Protein AF-A0A6N2BBG2-F1 (afdb_monomer_lite)

Radius of gyration: 15.81 Å; 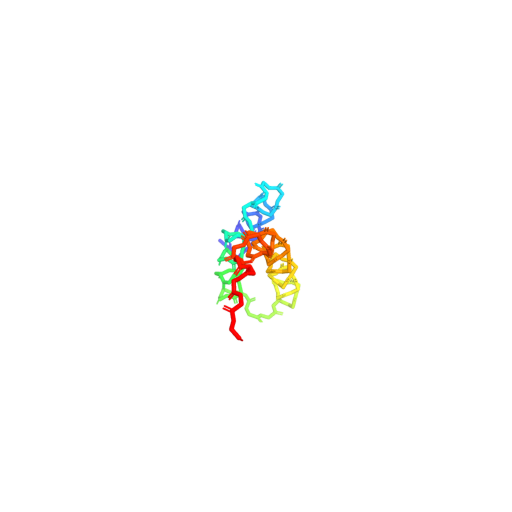chains: 1; bounding box: 30×22×54 Å

Secondary structure (DSSP, 8-state):
-HHHHHHHHHHHHHTT-HHHHHHHHHHHHHH-TT-HHHHHHHHHHHHHHHHHHHHHHTT-------

InterPro domains:
  IPR011990 Tetratricopeptide-like helical domain superfamily [G3DSA:1.25.40.10] (1-56)
  IPR011990 Tetratricopeptide-like helical domain superfamily [SSF48452] (5-53)
  IPR044563 Protein Sgt1-like [PTHR45862] (1-53)

Foldseek 3Di:
DLVVLQVVLVVCVVVLVLVSSLVSLVVSCVVVVPDPVSVVSNVVSVVSVCVVVVVVPVPPDPPDDD

Sequence (66 aa):
MASDLVTKANEAFIDDHFELAVDLYSQAIAITPNNADLFADRAQANIKLRNFTGNLFVNMIPLHSW

Organism: Solanum chilense (NCBI:txid4083)

pLDDT: mean 82.03, std 13.81, range [49.84, 94.38]

Structure (mmCIF, N/CA/C/O backbone):
data_AF-A0A6N2BBG2-F1
#
_entry.id   AF-A0A6N2BBG2-F1
#
loop_
_atom_site.group_PDB
_atom_site.id
_atom_site.type_symbol
_atom_site.label_atom_id
_atom_site.label_alt_id
_atom_site.label_comp_id
_atom_site.label_asym_id
_atom_site.label_entity_id
_atom_site.label_seq_id
_atom_site.pdbx_PDB_ins_code
_atom_site.Cartn_x
_atom_site.Cartn_y
_atom_site.Cartn_z
_atom_site.occupancy
_atom_site.B_iso_or_equiv
_atom_site.auth_seq_id
_atom_site.auth_comp_id
_atom_site.auth_asym_id
_atom_site.auth_atom_id
_atom_site.pdbx_PDB_model_num
ATOM 1 N N . MET A 1 1 ? 0.526 -3.192 -17.200 1.00 69.56 1 MET A N 1
ATOM 2 C CA . MET A 1 1 ? 1.918 -2.832 -16.820 1.00 69.56 1 MET A CA 1
ATOM 3 C C . MET A 1 1 ? 1.956 -2.639 -15.312 1.00 69.56 1 MET A C 1
ATOM 5 O O . MET A 1 1 ? 0.927 -2.248 -14.781 1.00 69.56 1 MET A O 1
ATOM 9 N N . ALA A 1 2 ? 3.084 -2.870 -14.626 1.00 80.00 2 ALA A N 1
ATOM 10 C CA . ALA A 1 2 ? 3.165 -2.647 -13.173 1.00 80.00 2 ALA A CA 1
ATOM 11 C C . ALA A 1 2 ? 2.710 -1.230 -12.783 1.00 80.00 2 ALA A C 1
ATOM 13 O O . ALA A 1 2 ? 1.960 -1.071 -11.833 1.00 80.00 2 ALA A O 1
ATOM 14 N N . SER A 1 3 ? 3.040 -0.230 -13.607 1.00 84.31 3 SER A N 1
ATOM 15 C CA . SER A 1 3 ? 2.604 1.156 -13.410 1.00 84.31 3 SER A CA 1
ATOM 16 C C . SER A 1 3 ? 1.079 1.347 -13.335 1.00 84.31 3 SER A C 1
ATOM 18 O O . SER A 1 3 ? 0.640 2.204 -12.586 1.00 84.31 3 SER A O 1
ATOM 20 N N . ASP A 1 4 ? 0.273 0.560 -14.060 1.00 91.12 4 ASP A N 1
ATOM 21 C CA . ASP A 1 4 ? -1.203 0.648 -14.011 1.00 91.12 4 ASP A CA 1
ATOM 22 C C . ASP A 1 4 ? -1.754 0.130 -12.674 1.00 91.12 4 ASP A C 1
ATOM 24 O O . ASP A 1 4 ? -2.647 0.735 -12.086 1.00 91.12 4 ASP A O 1
ATOM 28 N N . LEU A 1 5 ? -1.170 -0.955 -12.154 1.00 91.12 5 LEU A N 1
ATOM 29 C CA . LEU A 1 5 ? -1.521 -1.486 -10.835 1.00 91.12 5 LEU A CA 1
ATOM 30 C C . LEU A 1 5 ? -1.149 -0.505 -9.725 1.00 91.12 5 LEU A C 1
ATOM 32 O O . LEU A 1 5 ? -1.917 -0.342 -8.787 1.00 91.12 5 LEU A O 1
ATOM 36 N N . VAL A 1 6 ? -0.005 0.174 -9.850 1.00 89.75 6 VAL A N 1
ATOM 37 C CA . VAL A 1 6 ? 0.431 1.201 -8.891 1.00 89.75 6 VAL A CA 1
ATOM 38 C C . VAL A 1 6 ? -0.528 2.385 -8.877 1.00 89.75 6 VAL A C 1
ATOM 40 O O . VAL A 1 6 ? -0.897 2.846 -7.801 1.00 89.75 6 VAL A O 1
ATOM 43 N N . THR A 1 7 ? -0.970 2.861 -10.044 1.00 92.88 7 THR A N 1
ATOM 44 C CA . THR A 1 7 ? -1.970 3.936 -10.123 1.00 92.88 7 THR A CA 1
ATOM 45 C C . THR A 1 7 ? -3.270 3.522 -9.438 1.00 92.88 7 THR A C 1
ATOM 47 O O . THR A 1 7 ? -3.723 4.228 -8.542 1.00 92.88 7 THR A O 1
ATOM 50 N N . LYS A 1 8 ? -3.793 2.330 -9.748 1.00 92.75 8 LYS A N 1
ATOM 51 C CA . LYS A 1 8 ? -5.007 1.801 -9.107 1.00 92.75 8 LYS A CA 1
ATOM 52 C C . LYS A 1 8 ? -4.842 1.596 -7.603 1.00 92.75 8 LYS A C 1
ATOM 54 O O . LYS A 1 8 ? -5.779 1.826 -6.847 1.00 92.75 8 LYS A O 1
ATOM 59 N N . ALA A 1 9 ? -3.661 1.165 -7.155 1.00 92.50 9 ALA A N 1
ATOM 60 C CA . ALA A 1 9 ? -3.363 0.995 -5.737 1.00 92.50 9 ALA A CA 1
ATOM 61 C C . ALA A 1 9 ? -3.379 2.340 -5.001 1.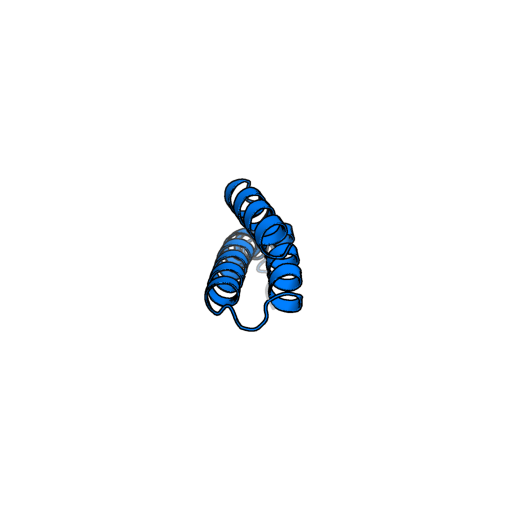00 92.50 9 ALA A C 1
ATOM 63 O O . ALA A 1 9 ? -3.912 2.425 -3.898 1.00 92.50 9 ALA A O 1
ATOM 64 N N . ASN A 1 10 ? -2.841 3.391 -5.625 1.00 91.75 10 ASN A N 1
ATOM 65 C CA . ASN A 1 10 ? -2.890 4.750 -5.094 1.00 91.75 10 ASN A CA 1
ATOM 66 C C . ASN A 1 10 ? -4.321 5.293 -5.052 1.00 91.75 10 ASN A C 1
ATOM 68 O O . ASN A 1 10 ? -4.716 5.861 -4.040 1.00 91.75 10 ASN A O 1
ATOM 72 N N . GLU A 1 11 ? -5.116 5.079 -6.101 1.00 94.38 11 GLU A N 1
ATOM 73 C CA . GLU A 1 11 ? -6.537 5.450 -6.106 1.00 94.38 11 GLU A CA 1
ATOM 74 C C . GLU A 1 11 ? -7.292 4.741 -4.977 1.00 94.38 11 GLU A C 1
ATOM 76 O O . GLU A 1 11 ? -7.935 5.400 -4.167 1.00 94.38 11 GLU A O 1
ATOM 81 N N . ALA A 1 12 ? -7.127 3.421 -4.846 1.00 92.44 12 ALA A N 1
ATOM 82 C CA . ALA A 1 12 ? -7.720 2.650 -3.756 1.00 92.44 12 ALA A CA 1
ATOM 83 C C . ALA A 1 12 ? -7.244 3.124 -2.371 1.00 92.44 12 ALA A C 1
ATOM 85 O O . ALA A 1 12 ? -8.020 3.122 -1.422 1.00 92.44 12 ALA A O 1
ATOM 86 N N . PHE A 1 13 ? -5.989 3.560 -2.242 1.00 89.88 13 PHE A N 1
ATOM 87 C CA . PHE A 1 13 ? -5.463 4.119 -0.996 1.00 89.88 13 PHE A CA 1
ATOM 88 C C . PHE A 1 13 ? -6.115 5.463 -0.635 1.00 89.88 13 PHE A C 1
ATOM 90 O O . PHE A 1 13 ? -6.364 5.717 0.542 1.00 89.88 13 PHE A O 1
ATOM 97 N N . ILE A 1 14 ? -6.385 6.320 -1.625 1.00 89.50 14 ILE A N 1
ATOM 98 C CA . ILE A 1 14 ? -7.066 7.611 -1.432 1.00 89.50 14 ILE A CA 1
ATOM 99 C C . ILE A 1 14 ? -8.544 7.401 -1.087 1.00 89.50 14 ILE A C 1
ATOM 101 O O . ILE A 1 14 ? -9.096 8.152 -0.292 1.00 89.50 14 ILE A O 1
ATOM 105 N N . ASP A 1 15 ? -9.159 6.362 -1.647 1.00 90.06 15 ASP A N 1
ATOM 106 C CA . ASP A 1 15 ? -10.561 5.994 -1.432 1.00 90.06 15 ASP A CA 1
ATOM 107 C C . ASP A 1 15 ? -10.787 5.222 -0.108 1.00 90.06 15 ASP A C 1
ATOM 109 O O . ASP A 1 15 ? -11.825 4.595 0.079 1.00 90.06 15 ASP A O 1
ATOM 113 N N . ASP A 1 16 ? -9.792 5.204 0.794 1.00 87.50 16 ASP A N 1
ATOM 114 C CA . ASP A 1 16 ? -9.753 4.431 2.051 1.00 87.50 16 ASP A CA 1
ATOM 115 C C . ASP A 1 16 ? -9.916 2.897 1.876 1.00 87.50 16 ASP A C 1
ATOM 117 O O . ASP A 1 16 ? -10.014 2.136 2.845 1.00 87.50 16 ASP A O 1
ATOM 121 N N . HIS A 1 17 ? -9.848 2.394 0.640 1.00 90.81 17 HIS A N 1
ATOM 122 C CA . HIS A 1 17 ? -9.863 0.972 0.292 1.00 90.81 17 HIS A CA 1
ATOM 123 C C . HIS A 1 17 ? -8.472 0.336 0.465 1.00 90.81 17 HIS A C 1
ATOM 125 O O . HIS A 1 17 ? -7.871 -0.208 -0.468 1.00 90.81 17 HIS A O 1
ATOM 131 N N . PHE A 1 18 ? -7.951 0.366 1.693 1.00 88.50 18 PHE A N 1
ATOM 132 C CA . PHE A 1 18 ? -6.595 -0.102 1.994 1.00 88.50 18 PHE A CA 1
ATOM 133 C C . PHE A 1 18 ? -6.376 -1.597 1.716 1.00 88.50 18 PHE A C 1
ATOM 135 O O . PHE A 1 18 ? -5.269 -1.974 1.337 1.00 88.50 18 PHE A O 1
ATOM 142 N N . GLU A 1 19 ? -7.400 -2.449 1.865 1.00 89.69 19 GLU A N 1
ATOM 143 C CA . GLU A 1 19 ? -7.287 -3.893 1.578 1.00 89.69 19 GLU A CA 1
ATOM 144 C C . GLU A 1 19 ? -6.944 -4.116 0.098 1.00 89.69 19 GLU A C 1
ATOM 146 O O . GLU A 1 19 ? -5.999 -4.830 -0.243 1.00 89.69 19 GLU A O 1
ATOM 151 N N . LEU A 1 20 ? -7.685 -3.430 -0.779 1.00 92.31 20 LEU A N 1
ATOM 152 C CA . LEU A 1 20 ? -7.505 -3.489 -2.224 1.00 92.31 20 LEU A CA 1
ATOM 153 C C . LEU A 1 20 ? -6.166 -2.871 -2.636 1.00 92.31 20 LEU A C 1
ATOM 155 O O . LEU A 1 20 ? -5.467 -3.430 -3.478 1.00 92.31 20 LEU A O 1
ATOM 159 N N . ALA A 1 21 ? -5.772 -1.756 -2.012 1.00 93.19 21 ALA A N 1
ATOM 160 C CA . ALA A 1 21 ? -4.470 -1.142 -2.255 1.00 93.19 21 ALA A CA 1
ATOM 161 C C . ALA A 1 21 ? -3.316 -2.120 -1.957 1.00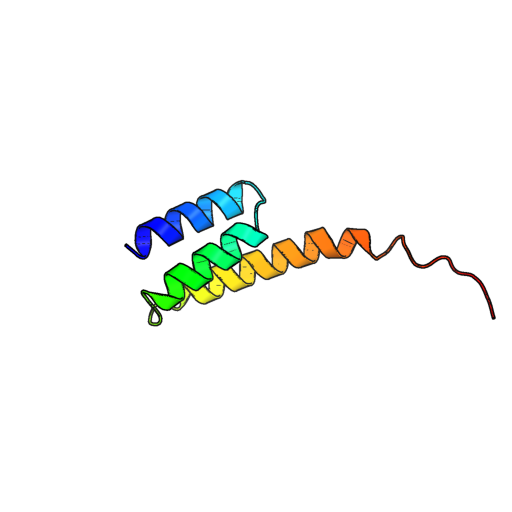 93.19 21 ALA A C 1
ATOM 163 O O . ALA A 1 21 ? -2.399 -2.254 -2.765 1.00 93.19 21 ALA A O 1
ATOM 164 N N . VAL A 1 22 ? -3.368 -2.854 -0.837 1.00 92.38 22 VAL A N 1
ATOM 165 C CA . VAL A 1 22 ? -2.340 -3.846 -0.460 1.00 92.38 22 VAL A CA 1
ATOM 166 C C . VAL A 1 22 ? -2.245 -4.994 -1.469 1.00 92.38 22 VAL A C 1
ATOM 168 O O . VAL A 1 22 ? -1.131 -5.432 -1.793 1.00 92.38 22 VAL A O 1
ATOM 171 N N . ASP A 1 23 ? -3.384 -5.474 -1.967 1.00 93.56 23 ASP A N 1
ATOM 172 C CA . ASP A 1 23 ? -3.431 -6.521 -2.989 1.00 93.56 23 ASP A CA 1
ATOM 173 C C . ASP A 1 23 ? -2.826 -6.031 -4.314 1.00 93.56 23 ASP A C 1
ATOM 175 O O . ASP A 1 23 ? -1.902 -6.650 -4.849 1.00 93.56 23 ASP A O 1
ATOM 179 N N . LEU A 1 24 ? -3.242 -4.848 -4.777 1.00 94.25 24 LEU A N 1
ATOM 180 C CA . LEU A 1 24 ? -2.730 -4.227 -5.999 1.00 94.25 24 LEU A CA 1
ATOM 181 C C . LEU A 1 24 ? -1.222 -3.947 -5.921 1.00 94.25 24 LEU A C 1
ATOM 183 O O . LEU A 1 24 ? -0.499 -4.233 -6.879 1.00 94.25 24 LEU A O 1
ATOM 187 N N . TYR A 1 25 ? -0.715 -3.469 -4.778 1.00 93.12 25 TYR A N 1
ATOM 188 C CA . TYR A 1 25 ? 0.727 -3.321 -4.562 1.00 93.12 25 TYR A CA 1
ATOM 189 C C . TYR A 1 25 ? 1.454 -4.667 -4.599 1.00 93.12 25 TYR A C 1
ATOM 191 O O . TYR A 1 25 ? 2.541 -4.754 -5.164 1.00 93.12 25 TYR A O 1
ATOM 199 N N . SER A 1 26 ? 0.871 -5.737 -4.053 1.00 92.19 26 SER A N 1
ATOM 200 C CA . SER A 1 26 ? 1.477 -7.075 -4.115 1.00 92.19 26 SER A CA 1
ATOM 201 C C . SER A 1 26 ? 1.534 -7.616 -5.544 1.00 92.19 26 SER A C 1
ATOM 203 O O . SER A 1 26 ? 2.556 -8.180 -5.940 1.00 92.19 26 SER A O 1
ATOM 205 N N . GLN A 1 27 ? 0.495 -7.377 -6.348 1.00 93.12 27 GLN A N 1
ATOM 206 C CA . GLN A 1 27 ? 0.510 -7.691 -7.778 1.00 93.12 27 GLN A CA 1
ATOM 207 C C . GLN A 1 27 ? 1.560 -6.855 -8.527 1.00 93.12 27 GLN A C 1
ATOM 209 O O . GLN A 1 27 ? 2.305 -7.390 -9.349 1.00 93.12 27 GLN A O 1
ATOM 214 N N . ALA A 1 28 ? 1.683 -5.560 -8.218 1.00 91.25 28 ALA A N 1
ATOM 215 C CA . ALA A 1 28 ? 2.703 -4.697 -8.812 1.00 91.25 28 ALA A CA 1
ATOM 216 C C . ALA A 1 28 ? 4.125 -5.167 -8.457 1.00 91.25 28 ALA A C 1
ATOM 218 O O . ALA A 1 28 ? 4.973 -5.266 -9.342 1.00 91.25 28 ALA A O 1
ATOM 219 N N . ILE A 1 29 ? 4.372 -5.543 -7.198 1.00 91.56 29 ILE A N 1
ATOM 220 C CA . ILE A 1 29 ? 5.641 -6.124 -6.729 1.00 91.56 29 ILE A CA 1
ATOM 221 C C . ILE A 1 29 ? 5.950 -7.438 -7.455 1.00 91.56 29 ILE A C 1
ATOM 223 O O . ILE A 1 29 ? 7.102 -7.679 -7.800 1.00 91.56 29 ILE A O 1
ATOM 227 N N . ALA A 1 30 ? 4.949 -8.279 -7.727 1.00 90.50 30 ALA A N 1
ATOM 228 C CA . ALA A 1 30 ? 5.161 -9.528 -8.459 1.00 90.50 30 ALA A CA 1
ATOM 229 C C . ALA A 1 30 ? 5.657 -9.292 -9.898 1.00 90.50 30 ALA A C 1
ATOM 231 O O . ALA A 1 30 ? 6.416 -10.101 -10.430 1.00 90.50 30 ALA A O 1
ATOM 232 N N . ILE A 1 31 ? 5.264 -8.175 -10.518 1.00 89.62 31 ILE A N 1
ATOM 233 C CA . ILE A 1 31 ? 5.716 -7.784 -11.861 1.00 89.62 31 ILE A CA 1
ATOM 234 C C . ILE A 1 31 ? 7.055 -7.036 -11.794 1.00 89.62 31 ILE A C 1
ATOM 236 O O . ILE A 1 31 ? 7.924 -7.242 -12.640 1.00 89.62 31 ILE A O 1
ATOM 240 N N . THR A 1 32 ? 7.237 -6.170 -10.794 1.00 85.88 32 THR A N 1
ATOM 241 C CA . THR A 1 32 ? 8.453 -5.371 -10.586 1.00 85.88 32 THR A CA 1
ATOM 242 C C . THR A 1 32 ? 8.991 -5.543 -9.164 1.00 85.88 32 THR A C 1
ATOM 244 O O . THR A 1 32 ? 8.878 -4.627 -8.345 1.00 85.88 32 THR A O 1
ATOM 247 N N . PRO A 1 33 ? 9.641 -6.680 -8.859 1.00 83.44 33 PRO A N 1
ATOM 248 C CA . PRO A 1 33 ? 10.153 -6.956 -7.514 1.00 83.44 33 PRO A CA 1
ATOM 249 C C . PRO A 1 33 ? 11.370 -6.095 -7.148 1.00 83.44 33 PRO A C 1
ATOM 251 O O . PRO A 1 33 ? 11.813 -6.100 -6.005 1.00 83.44 33 PRO A O 1
ATOM 254 N N . ASN A 1 34 ? 11.926 -5.360 -8.115 1.00 87.25 34 ASN A N 1
ATOM 255 C CA . ASN A 1 34 ? 13.081 -4.486 -7.924 1.00 87.25 34 ASN A CA 1
ATOM 256 C C . ASN A 1 34 ? 12.706 -3.087 -7.403 1.00 87.25 34 ASN A C 1
ATOM 258 O O . ASN A 1 34 ? 13.589 -2.289 -7.112 1.00 87.25 34 ASN A O 1
ATOM 262 N N . ASN A 1 35 ? 11.413 -2.773 -7.295 1.00 84.00 35 ASN A N 1
ATOM 263 C CA . ASN A 1 35 ? 10.974 -1.457 -6.860 1.00 84.00 35 ASN A CA 1
ATOM 264 C C . ASN A 1 35 ? 10.726 -1.434 -5.343 1.00 84.00 35 ASN A C 1
ATOM 266 O O . ASN A 1 35 ? 9.741 -1.995 -4.862 1.00 84.00 35 ASN A O 1
ATOM 270 N N . ALA A 1 36 ? 11.632 -0.790 -4.602 1.00 87.19 36 ALA A N 1
ATOM 271 C CA . ALA A 1 36 ? 11.555 -0.659 -3.149 1.00 87.19 36 ALA A CA 1
ATOM 272 C C . ALA A 1 36 ? 10.385 0.228 -2.687 1.00 87.19 36 ALA A C 1
ATOM 274 O O . ALA A 1 36 ? 9.818 -0.035 -1.625 1.00 87.19 36 ALA A O 1
ATOM 275 N N . ASP A 1 37 ? 9.986 1.218 -3.491 1.00 88.12 37 ASP A N 1
ATOM 276 C CA . ASP A 1 37 ? 8.899 2.144 -3.153 1.00 88.12 37 ASP A CA 1
ATOM 277 C C . ASP A 1 37 ? 7.569 1.396 -2.973 1.00 88.12 37 ASP A C 1
ATOM 279 O O . ASP A 1 37 ? 6.856 1.616 -1.998 1.00 88.12 37 ASP A O 1
ATOM 283 N N . LEU A 1 38 ? 7.306 0.377 -3.802 1.00 88.69 38 LEU A N 1
ATOM 284 C CA . LEU A 1 38 ? 6.088 -0.439 -3.701 1.00 88.69 38 LEU A CA 1
ATOM 285 C C . LEU A 1 38 ? 5.962 -1.178 -2.367 1.00 88.69 38 LEU A C 1
ATOM 287 O O . LEU A 1 38 ? 4.860 -1.385 -1.858 1.00 88.69 38 LEU A O 1
ATOM 291 N N . PHE A 1 39 ? 7.088 -1.602 -1.792 1.00 89.56 39 PHE A N 1
ATOM 292 C CA . PHE A 1 39 ? 7.083 -2.240 -0.480 1.00 89.56 39 PHE A CA 1
ATOM 293 C C . PHE A 1 39 ? 6.778 -1.228 0.627 1.00 89.56 39 PHE A C 1
ATOM 295 O O . PHE A 1 39 ? 6.080 -1.585 1.581 1.00 89.56 39 PHE A O 1
ATOM 302 N N . ALA A 1 40 ? 7.265 0.011 0.494 1.00 92.12 40 ALA A N 1
ATOM 303 C CA . ALA A 1 40 ? 6.964 1.099 1.418 1.00 92.12 40 ALA A CA 1
ATOM 304 C C . ALA A 1 40 ? 5.480 1.495 1.346 1.00 92.12 40 ALA A C 1
ATOM 306 O O . ALA A 1 40 ? 4.815 1.527 2.384 1.00 92.12 40 ALA A O 1
ATOM 307 N N . ASP A 1 41 ? 4.932 1.669 0.142 1.00 90.88 41 ASP A N 1
ATOM 308 C CA . ASP A 1 41 ? 3.517 1.995 -0.072 1.00 90.88 41 ASP A CA 1
ATOM 309 C C . ASP A 1 41 ? 2.593 0.899 0.481 1.00 90.88 41 ASP A C 1
ATOM 311 O O . ASP A 1 41 ? 1.644 1.166 1.228 1.00 90.88 41 ASP A O 1
ATOM 315 N N . ARG A 1 42 ? 2.918 -0.375 0.214 1.00 91.50 42 ARG A N 1
ATOM 316 C CA . ARG A 1 42 ? 2.186 -1.521 0.774 1.00 91.50 42 ARG A CA 1
ATOM 317 C C . ARG A 1 42 ? 2.226 -1.532 2.302 1.00 91.50 42 ARG A C 1
ATOM 319 O O . ARG A 1 42 ? 1.226 -1.869 2.943 1.00 91.50 42 ARG A O 1
ATOM 326 N N . ALA A 1 43 ? 3.370 -1.211 2.904 1.00 91.88 43 ALA A N 1
ATOM 327 C CA . ALA A 1 43 ? 3.494 -1.133 4.357 1.00 91.88 43 ALA A CA 1
ATOM 328 C C . ALA A 1 43 ? 2.631 0.004 4.924 1.00 91.88 43 ALA A C 1
ATOM 330 O O . ALA A 1 43 ? 1.935 -0.193 5.921 1.00 91.88 43 ALA A O 1
ATOM 331 N N . GLN A 1 44 ? 2.608 1.161 4.261 1.00 90.69 44 GLN A N 1
ATOM 332 C CA . GLN A 1 44 ? 1.790 2.301 4.661 1.00 90.69 44 GLN A CA 1
ATOM 333 C C . GLN A 1 44 ? 0.290 1.972 4.617 1.00 90.69 44 GLN A C 1
ATOM 335 O O . GLN A 1 44 ? -0.425 2.259 5.581 1.00 90.69 44 GLN A O 1
ATOM 340 N N . ALA A 1 45 ? -0.168 1.297 3.558 1.00 90.31 45 ALA A N 1
ATOM 341 C CA . ALA A 1 45 ? -1.543 0.812 3.435 1.00 90.31 45 ALA A CA 1
ATOM 342 C C . ALA A 1 45 ? -1.913 -0.166 4.562 1.00 90.31 45 ALA A C 1
ATOM 344 O O . 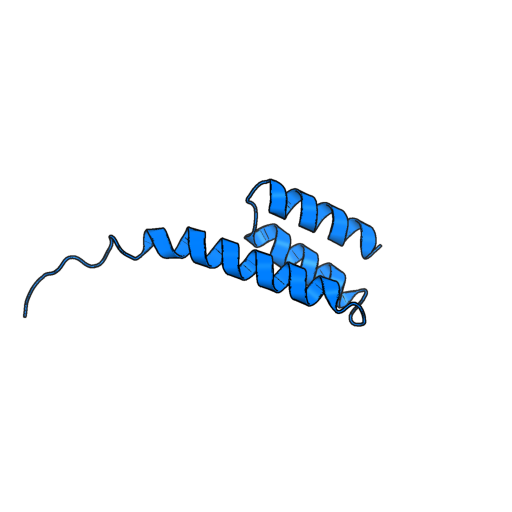ALA A 1 45 ? -2.945 0.003 5.208 1.00 90.31 45 ALA A O 1
ATOM 345 N N . ASN A 1 46 ? -1.032 -1.116 4.894 1.00 87.75 46 ASN A N 1
ATOM 346 C CA . ASN A 1 46 ? -1.242 -2.044 6.013 1.00 87.75 46 ASN A CA 1
ATOM 347 C C . ASN A 1 46 ? -1.325 -1.339 7.376 1.00 87.75 46 ASN A C 1
ATOM 349 O O . ASN A 1 46 ? -2.123 -1.728 8.231 1.00 87.75 46 ASN A O 1
ATOM 353 N N . ILE A 1 47 ? -0.509 -0.306 7.604 1.00 88.75 47 ILE A N 1
ATOM 354 C CA . ILE A 1 47 ? -0.553 0.475 8.847 1.00 88.75 47 ILE A CA 1
ATOM 355 C C . ILE A 1 47 ? -1.897 1.199 8.964 1.00 88.75 47 ILE A C 1
ATOM 357 O O . ILE A 1 47 ? -2.524 1.152 10.022 1.00 88.75 47 ILE A O 1
ATOM 361 N N . LYS A 1 48 ? -2.361 1.844 7.888 1.00 85.94 48 LYS A N 1
ATOM 362 C CA . LYS A 1 48 ? -3.665 2.522 7.854 1.00 85.94 48 LYS A CA 1
ATOM 363 C C . LYS A 1 48 ? -4.815 1.544 8.073 1.00 85.94 48 LYS A C 1
ATOM 365 O O . LYS A 1 48 ? -5.629 1.780 8.960 1.00 85.94 48 LYS A O 1
ATOM 370 N N . LEU A 1 49 ? -4.803 0.410 7.378 1.00 84.69 49 LEU A N 1
ATOM 371 C CA . LEU A 1 49 ? -5.778 -0.668 7.534 1.00 84.69 49 LEU A CA 1
ATOM 372 C C . LEU A 1 49 ? -5.857 -1.154 8.984 1.00 84.69 49 LEU A C 1
ATOM 374 O O . LEU A 1 49 ? -6.926 -1.129 9.582 1.00 84.69 49 LEU A O 1
ATOM 378 N N . ARG A 1 50 ? -4.718 -1.490 9.606 1.00 81.75 50 ARG A N 1
ATOM 379 C CA . ARG A 1 50 ? -4.684 -1.908 11.019 1.00 81.75 50 ARG A CA 1
ATOM 380 C C . ARG A 1 50 ? -5.153 -0.821 11.982 1.00 81.75 50 ARG A C 1
ATOM 382 O O . ARG A 1 50 ? -5.741 -1.159 13.004 1.00 81.75 50 ARG A O 1
ATOM 389 N N . ASN A 1 51 ? -4.909 0.454 11.683 1.00 76.75 51 ASN A N 1
ATOM 390 C CA . ASN A 1 51 ? -5.425 1.557 12.494 1.00 76.75 51 ASN A CA 1
ATOM 391 C C . ASN A 1 51 ? -6.955 1.683 12.386 1.00 76.75 51 ASN A C 1
ATOM 393 O O . ASN A 1 51 ? -7.603 1.963 13.390 1.00 76.75 51 ASN A O 1
ATOM 397 N N . PHE A 1 52 ? -7.541 1.422 11.213 1.00 67.19 52 PHE A N 1
ATOM 398 C CA . PHE A 1 52 ? -8.997 1.382 11.042 1.00 67.19 52 PHE A CA 1
ATOM 399 C C . PHE A 1 52 ? -9.624 0.153 11.710 1.00 67.19 52 PHE A C 1
ATOM 401 O O . PHE A 1 52 ? -10.578 0.281 12.477 1.00 67.19 52 PHE A O 1
ATOM 408 N N . THR A 1 53 ? -9.066 -1.039 11.490 1.00 60.75 53 THR A N 1
ATOM 409 C CA . THR A 1 53 ? -9.593 -2.290 12.059 1.00 60.75 53 THR A CA 1
ATOM 410 C C . THR A 1 53 ? -9.359 -2.384 13.573 1.00 60.75 53 THR A C 1
ATOM 412 O O . THR A 1 53 ? -10.165 -2.968 14.298 1.00 60.75 53 THR A O 1
ATOM 415 N N . GLY A 1 54 ? -8.292 -1.763 14.084 1.00 57.47 54 GLY A N 1
ATOM 416 C CA . GLY A 1 54 ? -7.965 -1.716 15.511 1.00 57.47 54 GLY A CA 1
ATOM 417 C C . GLY A 1 54 ? -9.023 -1.021 16.372 1.00 57.47 54 GLY A C 1
ATOM 418 O O . GLY A 1 54 ? -9.115 -1.318 17.560 1.00 57.47 54 GLY A O 1
ATOM 419 N N . ASN A 1 55 ? -9.873 -0.173 15.785 1.00 51.31 55 ASN A N 1
ATOM 420 C CA . ASN A 1 55 ? -10.961 0.493 16.503 1.00 51.31 55 ASN A CA 1
ATOM 421 C C . ASN A 1 55 ? -12.183 -0.406 16.759 1.00 51.31 55 ASN A C 1
ATOM 423 O O . ASN A 1 55 ? -13.025 -0.060 17.587 1.00 51.31 55 ASN A O 1
ATOM 427 N N . LEU A 1 56 ? -12.292 -1.560 16.088 1.00 53.03 56 LEU A N 1
ATOM 428 C CA . LEU A 1 56 ? -13.462 -2.433 16.225 1.00 53.03 56 LEU A CA 1
ATOM 429 C C . LEU A 1 56 ? -13.329 -3.459 17.365 1.00 53.03 56 LEU A C 1
ATOM 431 O O . LEU A 1 56 ? -14.337 -3.936 17.877 1.00 53.03 56 LEU A O 1
ATOM 435 N N . PHE A 1 57 ? -12.107 -3.762 17.818 1.00 53.47 57 PHE A N 1
ATOM 436 C CA . PHE A 1 57 ? -11.879 -4.779 18.857 1.00 53.47 57 PHE A CA 1
ATOM 437 C C . PHE A 1 57 ? -11.799 -4.224 20.285 1.00 53.47 57 PHE A C 1
ATOM 439 O O . PHE A 1 57 ? -11.981 -4.979 21.238 1.00 53.47 57 PHE A O 1
ATOM 446 N N . VAL A 1 58 ? -11.595 -2.914 20.464 1.00 55.81 58 VAL A N 1
ATOM 447 C CA . VAL A 1 58 ? -11.483 -2.311 21.809 1.00 55.81 58 VAL A CA 1
ATOM 448 C C . VAL A 1 58 ? -12.834 -2.184 22.532 1.00 55.81 58 VAL A C 1
ATOM 450 O O . VAL A 1 58 ? -12.855 -1.951 23.734 1.00 55.81 58 VAL A O 1
ATOM 453 N N . ASN A 1 59 ? -13.960 -2.389 21.835 1.00 54.25 59 ASN A N 1
ATOM 454 C CA . ASN A 1 59 ? -15.314 -2.331 22.410 1.00 54.25 59 ASN A CA 1
ATOM 455 C C . ASN A 1 59 ? -15.992 -3.707 22.587 1.00 54.25 59 ASN A C 1
ATOM 457 O O . ASN A 1 59 ? -17.163 -3.759 22.951 1.00 54.25 59 ASN A O 1
ATOM 461 N N . MET A 1 60 ? -15.292 -4.823 22.340 1.00 59.31 60 MET A N 1
ATOM 462 C CA . MET A 1 60 ? -15.882 -6.175 22.394 1.00 59.31 60 MET A CA 1
ATOM 463 C C . MET A 1 60 ? -15.366 -7.072 23.525 1.00 59.31 60 MET A C 1
ATOM 465 O O . MET A 1 60 ? -15.685 -8.258 23.543 1.00 59.31 60 MET A O 1
ATOM 469 N N . ILE A 1 61 ? -14.626 -6.537 24.500 1.00 64.62 61 ILE A N 1
ATOM 470 C CA . ILE A 1 61 ? -14.338 -7.282 25.731 1.00 64.62 61 ILE A CA 1
ATOM 471 C C . ILE A 1 61 ? -15.314 -6.793 26.809 1.00 64.62 61 ILE A C 1
ATOM 473 O O . ILE A 1 61 ? -15.029 -5.787 27.463 1.00 64.62 61 ILE A O 1
ATOM 477 N N . PRO A 1 62 ? -16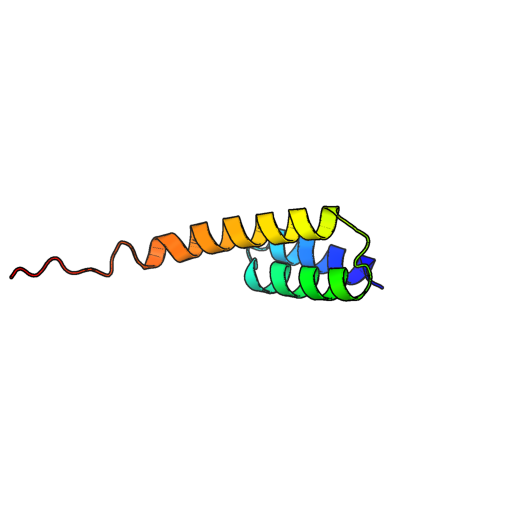.479 -7.439 27.015 1.00 58.38 62 PRO A N 1
ATOM 478 C CA . PRO A 1 62 ? -17.225 -7.212 28.237 1.00 58.38 62 PRO A CA 1
ATOM 479 C C . PRO A 1 62 ? -16.336 -7.650 29.402 1.00 58.38 62 PRO A C 1
ATOM 481 O O . PRO A 1 62 ? -15.953 -8.813 29.519 1.00 58.38 62 PRO A O 1
ATOM 484 N N . LEU A 1 63 ? -15.990 -6.685 30.251 1.00 63.25 63 LEU A N 1
ATOM 485 C CA . LEU A 1 63 ? -15.451 -6.915 31.583 1.00 63.25 63 LEU A CA 1
ATOM 486 C C . LEU A 1 63 ? -16.489 -7.728 32.374 1.00 63.25 63 LEU A C 1
ATOM 488 O O . LEU A 1 63 ? -17.349 -7.152 33.036 1.00 63.25 63 LEU A O 1
ATOM 492 N N . HIS A 1 64 ? -16.453 -9.056 32.294 1.00 65.38 64 HIS A N 1
ATOM 493 C CA . HIS A 1 64 ? -17.136 -9.894 33.271 1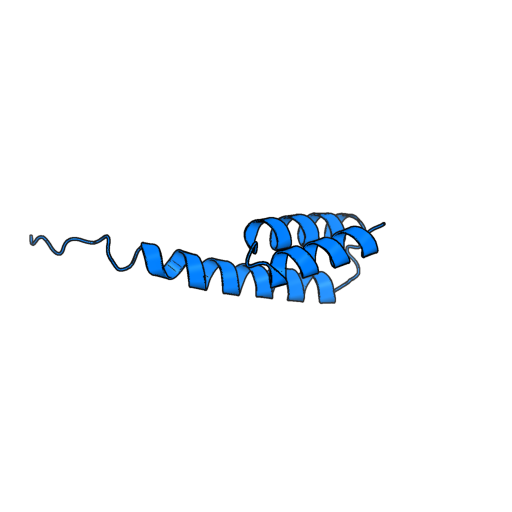.00 65.38 64 HIS A CA 1
ATOM 494 C C . HIS A 1 64 ? -16.120 -10.768 33.998 1.00 65.38 64 HIS A C 1
ATOM 496 O O . HIS A 1 64 ? -15.562 -11.707 33.436 1.00 65.38 64 HIS A O 1
ATOM 502 N N . SER A 1 65 ? -15.888 -10.345 35.242 1.00 57.53 65 SER A N 1
ATOM 503 C CA . SER A 1 65 ? -15.271 -11.031 36.374 1.00 57.53 65 SER A CA 1
ATOM 504 C C . SER A 1 65 ? -15.231 -12.550 36.281 1.00 57.53 65 SER A C 1
ATOM 506 O O . SER A 1 65 ? -16.288 -13.136 36.085 1.00 57.53 65 SER A O 1
ATOM 508 N N . TRP A 1 66 ? -14.062 -13.134 36.571 1.00 49.84 66 TRP A N 1
ATOM 509 C CA . TRP A 1 66 ? -13.824 -14.094 37.662 1.00 49.84 66 TRP A CA 1
ATOM 510 C C . TRP A 1 66 ? -12.377 -13.950 38.142 1.00 49.84 66 TRP A C 1
ATOM 512 O O . TRP A 1 66 ? -11.501 -13.720 37.278 1.00 49.84 66 TRP A O 1
#